Protein AF-A0A949QCI3-F1 (afdb_monomer_lite)

Sequence (71 aa):
MELTPYAAPDSAGHFGSFGGKFIPETLIQNAADLESEYRKAKSDPTFKSTLDQLLRDYVGRPTPLYHAERL

Foldseek 3Di:
DDDDPDPDDPPQQDPVVDGGDPDDPVCPVVVVVVVVVCVVLVPDPVSVVVVVCCCVPPVNPDDDDDDPPPD

Structure (mmCIF, N/CA/C/O backbone):
data_AF-A0A949QCI3-F1
#
_entry.id   AF-A0A949QCI3-F1
#
loop_
_atom_site.group_PDB
_atom_site.id
_atom_site.type_symbol
_atom_site.label_atom_id
_atom_site.label_alt_id
_atom_site.label_comp_id
_atom_site.label_asym_id
_atom_site.label_entity_id
_atom_site.label_seq_id
_atom_site.pdbx_PDB_ins_code
_atom_site.Cartn_x
_atom_site.Cartn_y
_atom_site.Cartn_z
_atom_site.occupancy
_atom_site.B_iso_or_equiv
_atom_site.auth_seq_id
_atom_site.auth_comp_id
_atom_site.auth_asym_id
_atom_site.auth_atom_id
_atom_site.pdbx_PDB_model_num
ATOM 1 N N . MET A 1 1 ? 1.607 -23.403 13.733 1.00 50.19 1 MET A N 1
ATOM 2 C CA . MET A 1 1 ? 1.658 -22.971 12.323 1.00 50.19 1 MET A CA 1
ATOM 3 C C . MET A 1 1 ? 2.777 -21.957 12.230 1.00 50.19 1 MET A C 1
ATOM 5 O O . MET A 1 1 ? 2.603 -20.846 12.711 1.00 50.19 1 MET A O 1
ATOM 9 N N . GLU A 1 2 ? 3.950 -22.372 11.758 1.00 51.00 2 GLU A N 1
ATOM 10 C CA . GLU A 1 2 ? 5.044 -21.429 11.529 1.00 51.00 2 GLU A CA 1
ATOM 11 C C . GLU A 1 2 ? 4.677 -20.567 10.322 1.00 51.00 2 GLU A C 1
ATOM 13 O O . GLU A 1 2 ? 4.484 -21.073 9.218 1.00 51.00 2 GLU A O 1
ATOM 18 N N . LEU A 1 3 ? 4.495 -19.269 10.554 1.00 61.75 3 LEU A N 1
ATOM 19 C CA . LEU A 1 3 ? 4.317 -18.307 9.478 1.00 61.75 3 LEU A CA 1
ATOM 20 C C . LEU A 1 3 ? 5.698 -18.058 8.879 1.00 61.75 3 LEU A C 1
ATOM 22 O O . LEU A 1 3 ? 6.544 -17.425 9.508 1.00 61.75 3 LEU A O 1
ATOM 26 N N . THR A 1 4 ? 5.938 -18.558 7.671 1.00 57.84 4 THR A N 1
ATOM 27 C CA . THR A 1 4 ? 7.114 -18.158 6.898 1.00 57.84 4 THR A CA 1
ATOM 28 C C . THR A 1 4 ? 7.050 -16.646 6.666 1.00 57.84 4 THR A C 1
ATOM 30 O O . THR A 1 4 ? 6.035 -16.170 6.143 1.00 57.84 4 THR A O 1
ATOM 33 N N . PRO A 1 5 ? 8.080 -15.870 7.047 1.00 76.69 5 PRO A N 1
ATOM 34 C CA . PRO A 1 5 ? 8.079 -14.435 6.814 1.00 76.69 5 PRO A CA 1
ATOM 35 C C . PRO A 1 5 ? 7.982 -14.150 5.314 1.00 76.69 5 PRO A C 1
ATOM 37 O O . PRO A 1 5 ? 8.678 -14.757 4.500 1.00 76.69 5 PRO A O 1
ATOM 40 N N . TYR A 1 6 ? 7.095 -13.226 4.950 1.00 83.56 6 TYR A N 1
ATOM 41 C CA . TYR A 1 6 ? 6.959 -12.771 3.572 1.00 83.56 6 TYR A CA 1
ATOM 42 C C . TYR A 1 6 ? 8.260 -12.083 3.134 1.00 83.56 6 TYR A C 1
ATOM 44 O O . TYR A 1 6 ? 8.613 -11.033 3.669 1.00 83.56 6 TYR A O 1
ATOM 52 N N . ALA A 1 7 ? 8.977 -12.699 2.192 1.00 87.19 7 ALA A N 1
ATOM 53 C CA . ALA A 1 7 ? 10.333 -12.311 1.785 1.00 87.19 7 ALA A CA 1
ATOM 54 C C . ALA A 1 7 ? 10.404 -11.678 0.382 1.00 87.19 7 ALA A C 1
ATOM 56 O O . ALA A 1 7 ? 11.486 -11.557 -0.184 1.00 87.19 7 ALA A O 1
ATOM 57 N N . ALA A 1 8 ? 9.257 -11.306 -0.187 1.00 91.56 8 ALA A N 1
ATOM 58 C CA . ALA A 1 8 ? 9.160 -10.673 -1.497 1.00 91.56 8 ALA A CA 1
ATOM 59 C C . ALA A 1 8 ? 8.638 -9.224 -1.373 1.00 91.56 8 ALA A C 1
ATOM 61 O O . ALA A 1 8 ? 8.022 -8.887 -0.359 1.00 91.56 8 ALA A O 1
ATOM 62 N N . PRO A 1 9 ? 8.836 -8.361 -2.384 1.00 94.62 9 PRO A N 1
ATOM 63 C CA . PRO A 1 9 ? 9.746 -8.541 -3.519 1.00 94.62 9 PRO A CA 1
ATOM 64 C C . PRO A 1 9 ? 11.224 -8.525 -3.086 1.00 94.62 9 PRO A C 1
ATOM 66 O O . PRO A 1 9 ? 11.532 -8.213 -1.935 1.00 94.62 9 PRO A O 1
ATOM 69 N N . ASP A 1 10 ? 12.136 -8.844 -4.007 1.00 94.06 10 ASP A N 1
ATOM 70 C CA . ASP A 1 10 ? 13.569 -8.607 -3.811 1.00 94.06 10 ASP A CA 1
ATOM 71 C C . ASP A 1 10 ? 13.908 -7.100 -3.744 1.00 94.06 10 ASP A C 1
ATOM 73 O O . ASP A 1 10 ? 13.048 -6.227 -3.895 1.00 94.06 10 ASP A O 1
ATOM 77 N N . SER A 1 11 ? 15.183 -6.767 -3.520 1.00 92.19 11 SER A N 1
ATOM 78 C CA . SER A 1 11 ? 15.636 -5.372 -3.408 1.00 92.19 11 SER A CA 1
ATOM 79 C C . SER A 1 11 ? 15.497 -4.560 -4.701 1.00 92.19 11 SER A C 1
ATOM 81 O O . SER A 1 11 ? 15.491 -3.330 -4.637 1.00 92.19 11 SER A O 1
ATOM 83 N N . ALA A 1 12 ? 15.374 -5.220 -5.855 1.00 93.50 12 ALA A N 1
ATOM 84 C CA . ALA A 1 12 ? 15.111 -4.595 -7.145 1.00 93.50 12 ALA A CA 1
ATOM 85 C C . ALA A 1 12 ? 13.603 -4.482 -7.449 1.00 93.50 12 ALA A C 1
ATOM 87 O O . ALA A 1 12 ? 13.221 -3.871 -8.448 1.00 93.50 12 ALA A O 1
ATOM 88 N N . GLY A 1 13 ? 12.739 -5.011 -6.577 1.00 95.12 13 GLY A N 1
ATOM 89 C CA . GLY A 1 13 ? 11.288 -4.972 -6.721 1.00 95.12 13 GLY A CA 1
ATOM 90 C C . GLY A 1 13 ? 10.701 -6.162 -7.482 1.00 95.12 13 GLY A C 1
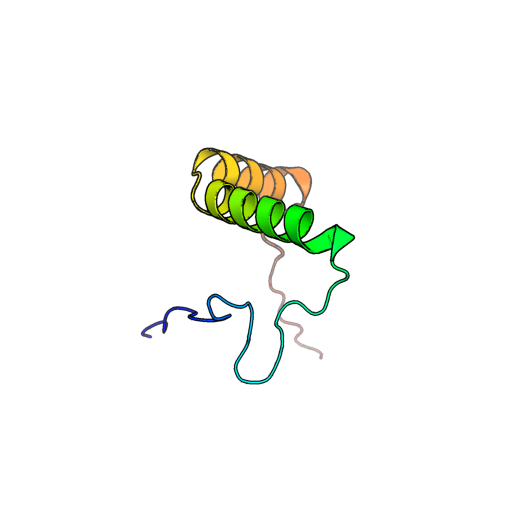ATOM 91 O O . GLY A 1 13 ? 9.543 -6.081 -7.897 1.00 95.12 13 GLY A O 1
ATOM 92 N N . HIS A 1 14 ? 11.452 -7.249 -7.681 1.00 96.62 14 HIS A N 1
ATOM 93 C CA . HIS A 1 14 ? 10.967 -8.429 -8.394 1.00 96.62 14 HIS A CA 1
ATOM 94 C C . HIS A 1 14 ? 10.365 -9.498 -7.468 1.00 96.62 14 HIS A C 1
ATOM 96 O O . HIS A 1 14 ? 10.862 -9.798 -6.384 1.00 96.62 14 HIS A O 1
ATOM 102 N N . PHE A 1 15 ? 9.296 -10.124 -7.949 1.00 95.75 15 PHE A N 1
ATOM 103 C CA . PHE A 1 15 ? 8.670 -11.343 -7.451 1.00 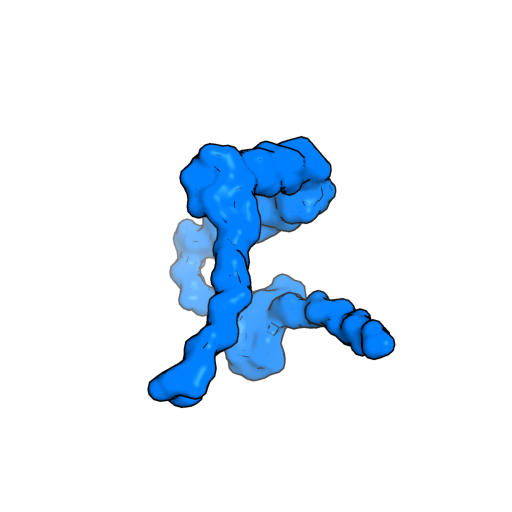95.75 15 PHE A CA 1
ATOM 104 C C . PHE A 1 15 ? 9.061 -12.500 -8.378 1.00 95.75 15 PHE A C 1
ATOM 106 O O . PHE A 1 15 ? 8.332 -12.844 -9.312 1.00 95.75 15 PHE A O 1
ATOM 113 N N . GLY A 1 16 ? 10.252 -13.065 -8.176 1.00 92.94 16 GLY A N 1
ATOM 114 C CA . GLY A 1 16 ? 10.836 -13.987 -9.152 1.00 92.94 16 GLY A CA 1
ATOM 115 C C . GLY A 1 16 ? 11.089 -13.262 -10.477 1.00 92.94 16 GLY A C 1
ATOM 116 O O . GLY A 1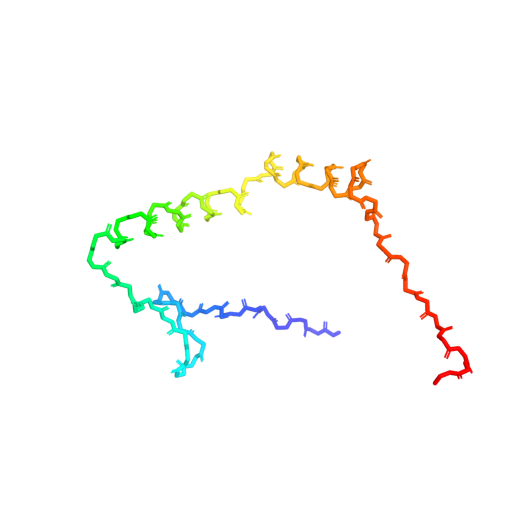 16 ? 11.809 -12.274 -10.505 1.00 92.94 16 GLY A O 1
ATOM 117 N N . SER A 1 17 ? 10.484 -13.721 -11.572 1.00 96.00 17 SER A N 1
ATOM 118 C CA . SER A 1 17 ? 10.646 -13.104 -12.901 1.00 96.00 17 SER A CA 1
ATOM 119 C C . SER A 1 17 ? 9.719 -11.911 -13.172 1.00 96.00 17 SER A C 1
ATOM 121 O O . SER A 1 17 ? 9.753 -11.356 -14.267 1.00 96.00 17 SER A O 1
ATOM 123 N N . PHE A 1 18 ? 8.864 -11.533 -12.220 1.00 96.62 18 PHE A N 1
ATOM 124 C CA . PHE A 1 18 ? 7.833 -10.505 -12.401 1.00 96.62 18 PHE A CA 1
ATOM 125 C C . PHE A 1 18 ? 8.107 -9.280 -11.526 1.00 96.62 18 PHE A C 1
ATOM 127 O O . PHE A 1 18 ? 8.797 -9.389 -10.523 1.00 96.62 18 PHE A O 1
ATOM 134 N N . GLY A 1 19 ? 7.531 -8.120 -11.844 1.00 96.19 19 GLY A N 1
ATOM 135 C CA . GLY A 1 19 ? 7.737 -6.888 -11.069 1.00 96.19 19 GLY A CA 1
ATOM 136 C C . GLY A 1 19 ? 8.920 -6.072 -11.583 1.00 96.19 19 GLY A C 1
ATOM 137 O O . GLY A 1 19 ? 9.111 -5.985 -12.789 1.00 96.19 19 GLY A O 1
ATOM 138 N N . GLY A 1 20 ? 9.683 -5.454 -10.685 1.00 95.44 20 GLY A N 1
ATOM 139 C CA . GLY A 1 20 ? 10.754 -4.521 -11.035 1.00 95.44 20 GLY A CA 1
ATOM 140 C C . GLY A 1 20 ? 10.249 -3.103 -11.318 1.00 95.44 20 GLY A C 1
ATOM 141 O O . GLY A 1 20 ? 9.091 -2.763 -11.067 1.00 95.44 20 GLY A O 1
ATOM 142 N N . LYS A 1 21 ? 11.139 -2.246 -11.828 1.00 95.00 21 LYS A N 1
ATOM 143 C CA . LYS A 1 21 ? 10.860 -0.826 -12.101 1.00 95.00 21 LYS A CA 1
ATOM 144 C C . LYS A 1 21 ? 11.192 -0.490 -13.554 1.00 95.00 21 LYS A C 1
ATOM 146 O O . LYS A 1 21 ? 12.317 -0.119 -13.870 1.00 95.00 21 LYS A O 1
ATOM 151 N N . PHE A 1 22 ? 10.195 -0.597 -14.428 1.00 95.56 22 PHE A N 1
ATOM 152 C CA . PHE A 1 22 ? 10.293 -0.228 -15.845 1.00 95.56 22 PHE A CA 1
ATOM 153 C C . PHE A 1 22 ? 9.633 1.135 -16.073 1.00 95.56 22 PHE A C 1
ATOM 155 O O . PHE A 1 22 ? 8.526 1.229 -16.599 1.00 95.56 22 PHE A O 1
ATOM 162 N N . ILE A 1 23 ? 10.289 2.190 -15.591 1.00 96.12 23 ILE A N 1
ATOM 163 C CA . ILE A 1 23 ? 9.7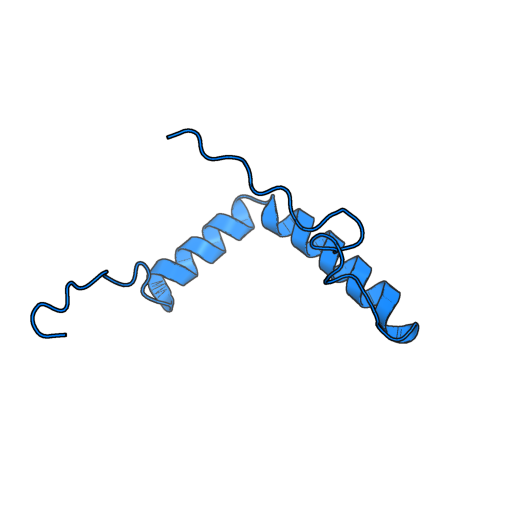73 3.565 -15.593 1.00 96.12 23 ILE A CA 1
ATOM 164 C C . ILE A 1 23 ? 10.709 4.503 -16.374 1.00 96.12 23 ILE A C 1
ATOM 166 O O . ILE A 1 23 ? 11.900 4.208 -16.479 1.00 96.12 23 ILE A O 1
ATOM 170 N N . PRO A 1 24 ? 10.208 5.636 -16.905 1.00 98.12 24 PRO A N 1
ATOM 171 C CA . PRO A 1 24 ? 11.050 6.671 -17.499 1.00 98.12 24 PRO A CA 1
ATOM 172 C C . PRO A 1 24 ? 12.117 7.191 -16.532 1.00 98.12 24 PRO A C 1
ATOM 174 O O . PRO A 1 24 ? 11.874 7.287 -15.327 1.00 98.12 24 PRO A O 1
ATOM 177 N N . GLU A 1 25 ? 13.260 7.617 -17.074 1.00 97.06 25 GLU A N 1
ATOM 178 C CA . GLU A 1 25 ? 14.378 8.181 -16.301 1.00 97.06 25 GLU A CA 1
ATOM 179 C C . GLU A 1 25 ? 13.940 9.339 -15.395 1.00 97.06 25 GLU A C 1
ATOM 181 O O . GLU A 1 25 ? 14.327 9.412 -14.230 1.00 97.06 25 GLU A O 1
ATOM 186 N N . THR A 1 26 ? 13.027 10.176 -15.890 1.00 97.75 26 THR A N 1
ATOM 187 C CA . THR A 1 26 ? 12.461 11.317 -15.160 1.00 97.75 26 THR A CA 1
ATOM 188 C C . THR A 1 26 ? 11.700 10.931 -13.889 1.00 97.75 26 THR A C 1
ATOM 190 O O . THR A 1 26 ? 11.389 11.808 -13.093 1.00 97.75 26 THR A O 1
ATOM 193 N N . LEU A 1 27 ? 11.362 9.651 -13.699 1.00 97.38 27 LEU A N 1
ATOM 194 C CA . LEU A 1 27 ? 10.651 9.144 -12.522 1.00 97.38 27 LEU A CA 1
ATOM 195 C C . LEU A 1 27 ? 11.534 8.316 -11.584 1.00 97.38 27 LEU A C 1
ATOM 197 O O . LEU A 1 27 ? 11.072 7.955 -10.501 1.00 97.38 27 LEU A O 1
ATOM 201 N N . ILE A 1 28 ? 12.779 8.010 -11.965 1.00 96.25 28 ILE A N 1
ATOM 202 C CA . ILE A 1 28 ? 13.662 7.148 -11.166 1.00 96.25 28 ILE A CA 1
ATOM 203 C C . ILE A 1 28 ? 13.871 7.740 -9.771 1.00 96.25 28 ILE A C 1
ATOM 205 O O . ILE A 1 28 ? 13.673 7.036 -8.779 1.00 96.25 28 ILE A O 1
ATOM 209 N N . GLN A 1 29 ? 14.206 9.032 -9.689 1.00 97.81 29 GLN A N 1
ATOM 210 C CA . GLN A 1 29 ? 14.465 9.686 -8.405 1.00 97.81 29 GLN A CA 1
ATOM 211 C C . GLN A 1 29 ? 13.205 9.735 -7.536 1.00 97.81 29 GLN A C 1
ATOM 213 O O . GLN A 1 29 ? 13.237 9.322 -6.382 1.00 97.81 29 GLN A O 1
ATOM 218 N N . ASN A 1 30 ? 12.067 10.129 -8.109 1.00 97.50 30 ASN A N 1
ATOM 219 C CA . ASN A 1 30 ? 10.792 10.189 -7.394 1.00 97.50 30 ASN A CA 1
ATOM 220 C C . ASN A 1 30 ? 10.389 8.822 -6.819 1.00 97.50 30 ASN A C 1
ATOM 222 O O . ASN A 1 30 ? 9.901 8.739 -5.692 1.00 97.50 30 ASN A O 1
ATOM 226 N N . ALA A 1 31 ? 10.596 7.742 -7.580 1.00 96.75 31 ALA A N 1
ATOM 227 C CA . ALA A 1 31 ? 10.309 6.388 -7.121 1.00 96.75 31 ALA A CA 1
ATOM 228 C C . ALA A 1 31 ? 11.260 5.943 -5.996 1.00 96.75 31 ALA A C 1
ATOM 230 O O . ALA A 1 31 ? 10.824 5.273 -5.058 1.00 96.75 31 ALA A O 1
ATOM 231 N N . ALA A 1 32 ? 12.543 6.311 -6.073 1.00 96.31 32 ALA A N 1
ATOM 232 C CA . ALA A 1 32 ? 13.524 6.023 -5.029 1.00 96.31 32 ALA A CA 1
ATOM 233 C C . ALA A 1 32 ? 13.217 6.778 -3.724 1.00 96.31 32 ALA A C 1
ATOM 235 O O . ALA A 1 32 ? 13.259 6.183 -2.645 1.00 96.31 32 ALA A O 1
ATOM 236 N N . ASP A 1 33 ? 12.844 8.055 -3.822 1.00 98.25 33 ASP A N 1
ATOM 237 C CA . ASP A 1 33 ? 12.470 8.880 -2.671 1.00 98.25 33 ASP A CA 1
ATOM 238 C C . ASP A 1 33 ? 11.220 8.323 -1.982 1.00 98.25 33 ASP A C 1
ATOM 240 O O . ASP A 1 33 ? 11.211 8.128 -0.766 1.00 98.25 33 ASP A O 1
ATOM 244 N N . LEU A 1 34 ? 10.191 7.971 -2.762 1.00 97.81 34 LEU A N 1
ATOM 245 C CA . LEU A 1 34 ? 8.975 7.353 -2.236 1.00 97.81 34 LEU A CA 1
ATOM 246 C C . LEU A 1 34 ? 9.271 6.034 -1.515 1.00 97.81 34 LEU A C 1
ATOM 248 O O . LEU A 1 34 ? 8.733 5.787 -0.438 1.00 97.81 34 LEU A O 1
ATOM 252 N N . GLU A 1 35 ? 10.124 5.182 -2.084 1.00 97.06 35 GLU A N 1
ATOM 253 C CA . GLU A 1 35 ? 10.513 3.927 -1.444 1.00 97.06 35 GLU A CA 1
ATOM 254 C C . GLU A 1 35 ? 11.249 4.164 -0.118 1.00 97.06 35 GLU A C 1
ATOM 256 O O . GLU A 1 35 ? 10.974 3.480 0.873 1.00 97.06 35 GLU A O 1
ATOM 261 N N . SER A 1 36 ? 12.162 5.136 -0.086 1.00 97.81 36 SER A N 1
ATOM 262 C CA . SER A 1 36 ? 12.891 5.525 1.121 1.00 97.81 36 SER A CA 1
ATOM 263 C C . SER A 1 36 ? 11.937 5.986 2.225 1.00 97.81 36 SER A C 1
ATOM 265 O O . SER A 1 36 ? 11.968 5.450 3.337 1.00 97.81 36 SER A O 1
ATOM 267 N N . GLU A 1 37 ? 11.029 6.914 1.914 1.00 98.50 37 GLU A N 1
ATOM 268 C CA . GLU A 1 37 ? 10.059 7.433 2.881 1.00 98.50 37 GLU A CA 1
ATOM 269 C C . GLU A 1 37 ? 9.045 6.371 3.314 1.00 98.50 37 GLU A C 1
ATOM 271 O O . GLU A 1 37 ? 8.733 6.258 4.500 1.00 98.50 37 GLU A O 1
ATOM 276 N N . TYR A 1 38 ? 8.600 5.509 2.396 1.00 97.69 38 TYR A N 1
ATOM 277 C CA . TYR A 1 38 ? 7.745 4.377 2.737 1.00 97.69 38 TYR A CA 1
ATOM 278 C C . TYR A 1 38 ? 8.421 3.437 3.740 1.00 97.69 38 TYR A C 1
ATOM 280 O O . TYR A 1 38 ? 7.792 3.031 4.718 1.00 97.69 38 TYR A O 1
ATOM 288 N N . ARG A 1 39 ? 9.702 3.093 3.543 1.00 96.38 39 ARG A N 1
ATOM 289 C CA . ARG A 1 39 ? 10.444 2.224 4.473 1.00 96.38 39 ARG A CA 1
ATOM 290 C C . ARG A 1 39 ? 10.546 2.852 5.864 1.00 96.38 39 ARG A C 1
ATOM 292 O O . ARG A 1 39 ? 10.330 2.147 6.851 1.00 96.38 39 ARG A O 1
ATOM 299 N N . LYS A 1 40 ? 10.802 4.164 5.943 1.00 98.31 40 LYS A N 1
ATOM 300 C CA . LYS A 1 40 ? 10.802 4.916 7.209 1.00 98.31 40 LYS A CA 1
ATOM 301 C C . LYS A 1 40 ? 9.426 4.862 7.876 1.00 98.31 40 LYS A C 1
ATOM 303 O O . LYS A 1 40 ? 9.323 4.347 8.989 1.00 98.31 40 LYS A O 1
ATOM 308 N N . ALA A 1 41 ? 8.370 5.268 7.170 1.00 98.38 41 ALA A N 1
ATOM 309 C CA . ALA A 1 41 ? 6.995 5.284 7.675 1.00 98.38 41 ALA A CA 1
ATOM 310 C C . ALA A 1 41 ? 6.504 3.891 8.110 1.00 98.38 41 ALA A C 1
ATOM 312 O O . ALA A 1 41 ? 5.885 3.735 9.159 1.00 98.38 41 ALA A O 1
ATOM 313 N N . LYS A 1 42 ? 6.848 2.840 7.356 1.00 96.56 42 LYS A N 1
ATOM 314 C CA . LYS A 1 42 ? 6.533 1.444 7.698 1.00 96.56 42 LYS A CA 1
ATOM 315 C C . LYS A 1 42 ? 7.200 0.993 8.998 1.00 96.56 42 LYS A C 1
ATOM 317 O O . LYS A 1 42 ? 6.690 0.087 9.658 1.00 96.56 42 LYS A O 1
ATOM 322 N N . SER A 1 43 ? 8.345 1.558 9.366 1.00 96.44 43 SER A N 1
ATOM 323 C CA . SER A 1 43 ? 9.023 1.245 10.630 1.00 96.44 43 SER A CA 1
ATOM 324 C C . SER A 1 43 ? 8.596 2.149 11.793 1.00 96.44 43 SER A C 1
ATOM 326 O O . SER A 1 43 ? 8.694 1.717 12.939 1.00 96.44 43 SER A O 1
ATOM 328 N N . ASP A 1 44 ? 8.051 3.334 11.510 1.00 98.56 44 ASP A N 1
ATOM 329 C CA . ASP A 1 44 ? 7.661 4.333 12.508 1.00 98.56 44 ASP A CA 1
ATOM 330 C C . ASP A 1 44 ? 6.391 3.921 13.293 1.00 98.56 44 ASP A C 1
ATOM 332 O O . ASP A 1 44 ? 5.315 3.753 12.704 1.00 98.56 44 ASP A O 1
ATOM 336 N N . PRO A 1 45 ? 6.470 3.760 14.630 1.00 98.31 45 PRO A N 1
ATOM 337 C CA . PRO A 1 45 ? 5.304 3.447 15.456 1.00 98.31 45 PRO A CA 1
ATOM 338 C C . PRO A 1 45 ? 4.247 4.564 15.475 1.00 98.31 45 PRO A C 1
ATOM 340 O O . PRO A 1 45 ? 3.061 4.268 15.619 1.00 98.31 45 PRO A O 1
ATOM 343 N N . THR A 1 46 ? 4.636 5.828 15.298 1.00 98.50 46 THR A N 1
ATOM 344 C CA . THR A 1 46 ? 3.711 6.974 15.298 1.00 98.50 46 THR A CA 1
ATOM 345 C C . THR A 1 46 ? 2.835 6.964 14.050 1.00 98.50 46 THR A C 1
ATOM 347 O O . THR A 1 46 ? 1.612 7.121 14.136 1.00 98.50 46 THR A O 1
ATOM 350 N N . PHE A 1 47 ? 3.450 6.699 12.892 1.00 98.56 47 PHE A N 1
ATOM 351 C CA . PHE A 1 47 ? 2.735 6.515 11.633 1.00 98.56 47 PHE A CA 1
ATOM 352 C C . PHE A 1 47 ? 1.741 5.352 11.722 1.00 98.56 47 PHE A C 1
ATOM 354 O O . PHE A 1 47 ? 0.569 5.515 11.381 1.00 98.56 47 PHE A O 1
ATOM 361 N N . LYS A 1 48 ? 2.176 4.198 12.252 1.00 98.38 48 LYS A N 1
ATOM 362 C CA . LYS A 1 48 ? 1.300 3.030 12.457 1.00 98.38 48 LYS A CA 1
ATOM 363 C C . LYS A 1 48 ? 0.119 3.341 13.364 1.00 98.38 48 LYS A C 1
ATOM 365 O O . LYS A 1 48 ? -1.005 3.028 13.001 1.00 98.38 48 LYS A O 1
ATOM 370 N N . SER A 1 49 ? 0.363 3.994 14.500 1.00 98.50 49 SER A N 1
ATOM 371 C CA . SER A 1 49 ? -0.694 4.360 15.448 1.00 98.50 49 SER A CA 1
ATOM 372 C C . SER A 1 49 ? -1.762 5.238 14.791 1.00 98.50 49 SER A C 1
ATOM 374 O O . SER A 1 49 ? -2.956 4.962 14.904 1.00 98.50 49 SER A O 1
ATOM 376 N N . THR A 1 50 ? -1.327 6.249 14.033 1.00 98.62 50 THR A N 1
ATOM 377 C CA . THR A 1 50 ? -2.228 7.142 13.291 1.00 98.62 50 THR A CA 1
ATOM 378 C C . THR A 1 50 ? -3.022 6.383 12.229 1.00 98.62 50 THR A C 1
ATOM 380 O O . THR A 1 50 ? -4.238 6.544 12.134 1.00 98.62 50 THR A O 1
ATOM 383 N N . LEU A 1 51 ? -2.357 5.525 11.448 1.00 98.56 51 LEU A N 1
ATOM 384 C CA . LEU A 1 51 ? -3.015 4.708 10.430 1.00 98.56 51 LEU A CA 1
ATOM 385 C C . LEU A 1 51 ? -4.054 3.771 11.058 1.00 98.56 51 LEU A C 1
ATOM 387 O O . LEU A 1 51 ? -5.186 3.712 10.589 1.00 98.56 51 LEU A O 1
ATOM 391 N N . ASP A 1 52 ? -3.697 3.087 12.141 1.00 98.44 52 ASP A N 1
ATOM 392 C CA . ASP A 1 52 ? -4.585 2.172 12.852 1.00 98.44 52 ASP A CA 1
ATOM 393 C C . ASP A 1 52 ? -5.790 2.900 13.458 1.00 98.44 52 ASP A C 1
ATOM 395 O O . ASP A 1 52 ? -6.902 2.369 13.449 1.00 98.44 52 ASP A O 1
ATOM 399 N N . GLN A 1 53 ? -5.597 4.122 13.959 1.00 98.62 53 GLN A N 1
ATOM 400 C CA . GLN A 1 53 ? -6.689 4.963 14.437 1.00 98.62 53 GLN A CA 1
ATOM 401 C C . GLN A 1 53 ? -7.640 5.339 13.298 1.00 98.62 53 GLN A C 1
ATOM 403 O O . GLN A 1 53 ? -8.843 5.142 13.428 1.00 98.62 53 GLN A O 1
ATOM 408 N N . LEU A 1 54 ? -7.123 5.805 12.158 1.00 98.75 54 LEU A N 1
ATOM 409 C CA . LEU A 1 54 ? -7.952 6.128 10.992 1.00 98.75 54 LEU A CA 1
ATOM 410 C C . LEU A 1 54 ? -8.701 4.897 10.470 1.00 98.75 54 LEU A C 1
ATOM 412 O O . LEU A 1 54 ? -9.877 4.984 10.120 1.00 98.75 54 LEU A O 1
ATOM 416 N N . LEU A 1 55 ? -8.046 3.735 10.449 1.00 98.69 55 LEU A N 1
ATOM 417 C CA . LEU A 1 55 ? -8.684 2.491 10.039 1.00 98.69 55 LEU A CA 1
ATOM 418 C C . LEU A 1 55 ? -9.863 2.137 10.951 1.00 98.69 55 LEU A C 1
ATOM 420 O O . LEU A 1 55 ? -10.903 1.728 10.441 1.00 98.69 55 LEU A O 1
ATOM 424 N N . ARG A 1 56 ? -9.728 2.306 12.269 1.00 98.44 56 ARG A N 1
ATOM 425 C CA . ARG A 1 56 ? -10.811 2.038 13.227 1.00 98.44 56 ARG A CA 1
ATOM 426 C C . ARG A 1 56 ? -11.909 3.097 13.175 1.00 98.44 56 ARG A C 1
ATOM 428 O O . ARG A 1 56 ? -13.064 2.761 12.939 1.00 98.44 56 ARG A O 1
ATOM 435 N N . ASP A 1 5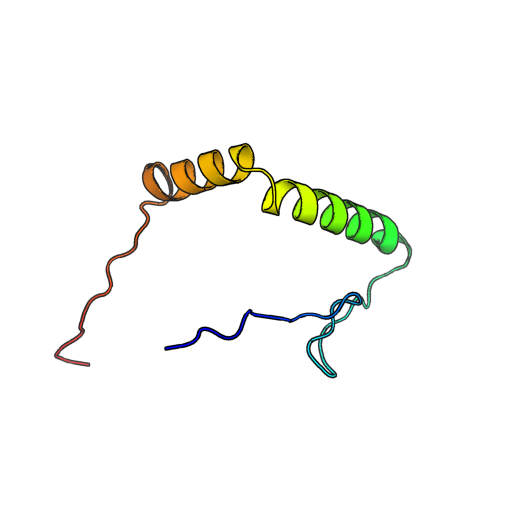7 ? -11.537 4.357 13.361 1.00 98.50 57 ASP A N 1
ATOM 436 C CA . ASP A 1 57 ? -12.473 5.427 13.706 1.00 98.50 57 ASP A CA 1
ATOM 437 C C . ASP A 1 57 ? -13.109 6.070 12.469 1.00 98.50 57 ASP A C 1
ATOM 439 O O . ASP A 1 57 ? -14.230 6.567 12.536 1.00 98.50 57 ASP A O 1
ATOM 443 N N . TYR A 1 58 ? -12.402 6.060 11.334 1.00 98.31 58 TYR A N 1
ATOM 444 C CA . TYR A 1 58 ? -12.866 6.681 10.093 1.00 98.31 58 TYR A CA 1
ATOM 445 C C . TYR A 1 58 ? -13.299 5.647 9.047 1.00 98.31 58 TYR A C 1
ATOM 447 O O . TYR A 1 58 ? -14.373 5.767 8.466 1.00 98.31 58 TYR A O 1
ATOM 455 N N . VAL A 1 59 ? -12.489 4.608 8.811 1.00 98.19 59 VAL A N 1
ATOM 456 C CA . VAL A 1 59 ? -12.789 3.574 7.798 1.00 98.19 59 VAL A CA 1
ATOM 457 C C . VAL A 1 59 ? -13.745 2.494 8.330 1.00 98.19 59 VAL A C 1
ATOM 459 O O . VAL A 1 59 ? -14.430 1.847 7.541 1.00 98.19 59 VAL A O 1
ATOM 462 N N . GLY A 1 60 ? -13.818 2.288 9.650 1.00 97.44 60 GLY A N 1
ATOM 463 C CA . GLY A 1 60 ? -14.711 1.301 10.272 1.00 97.44 60 GLY A CA 1
ATOM 464 C C . GLY A 1 60 ? -14.163 -0.131 10.288 1.00 97.44 60 GLY A C 1
ATOM 465 O O . GLY A 1 60 ? -14.916 -1.101 10.199 1.00 97.44 60 GLY A O 1
ATOM 466 N N . ARG A 1 61 ? -12.839 -0.301 10.361 1.00 97.88 61 ARG A N 1
ATOM 467 C CA . ARG A 1 61 ? -12.193 -1.607 10.558 1.00 97.88 61 ARG A CA 1
ATOM 468 C C . ARG A 1 61 ? -12.331 -2.084 12.018 1.00 97.88 61 ARG A C 1
ATOM 470 O O . ARG A 1 61 ? -12.288 -1.262 12.928 1.00 97.88 61 ARG A O 1
ATOM 477 N N . PRO A 1 62 ? -12.360 -3.411 12.264 1.00 97.12 62 PRO A N 1
ATOM 478 C CA . PRO A 1 62 ? -12.317 -4.489 11.277 1.00 97.12 62 PRO A CA 1
ATOM 479 C C . PRO A 1 62 ? -13.671 -4.724 10.590 1.00 97.12 62 PRO A C 1
ATOM 481 O O . PRO A 1 62 ? -14.714 -4.711 11.229 1.00 97.12 62 PRO A O 1
ATOM 484 N N . THR A 1 63 ? -13.651 -5.015 9.286 1.00 97.19 63 THR A N 1
ATOM 485 C CA . THR A 1 63 ? -14.838 -5.498 8.567 1.00 97.19 63 THR A CA 1
ATOM 486 C C . THR A 1 63 ? -15.187 -6.898 9.078 1.00 97.19 63 THR A C 1
ATOM 488 O O . THR A 1 63 ? -14.285 -7.743 9.130 1.00 97.19 63 THR A O 1
ATOM 491 N N . PRO A 1 64 ? -16.452 -7.159 9.450 1.00 95.44 64 PRO A N 1
ATOM 492 C CA . PRO A 1 64 ? -16.870 -8.464 9.939 1.00 95.44 64 PRO A CA 1
ATOM 493 C C . PRO A 1 64 ? -16.735 -9.526 8.845 1.00 95.44 64 PRO A C 1
ATOM 495 O O . PRO A 1 64 ? -17.039 -9.279 7.678 1.00 95.44 64 PRO A O 1
ATOM 498 N N . LEU A 1 65 ? -16.301 -10.724 9.235 1.00 97.44 65 LEU A N 1
ATOM 499 C CA . LEU A 1 65 ? -16.348 -11.900 8.375 1.00 97.44 65 LEU A CA 1
ATOM 500 C C . LEU A 1 65 ? -17.707 -12.578 8.563 1.00 97.44 65 LEU A C 1
ATOM 502 O O . LEU A 1 65 ? -18.018 -13.040 9.658 1.00 97.44 65 LEU A O 1
ATOM 506 N N . TYR A 1 66 ? -18.511 -12.617 7.505 1.00 96.44 66 TYR A N 1
ATOM 507 C CA . TYR A 1 66 ? -19.847 -13.207 7.528 1.00 96.44 66 TYR A CA 1
ATOM 508 C C . TYR A 1 66 ? -19.863 -14.563 6.814 1.00 96.44 66 TYR A C 1
ATOM 510 O O . TYR A 1 66 ? -19.333 -14.692 5.711 1.00 96.44 66 TYR A O 1
ATOM 518 N N . HIS A 1 67 ? -20.486 -15.567 7.436 1.00 97.50 67 HIS A N 1
ATOM 519 C CA . HIS A 1 67 ? -20.701 -16.886 6.845 1.00 97.50 67 HIS A CA 1
ATOM 520 C C . HIS A 1 67 ? -22.005 -16.889 6.038 1.00 97.50 67 HIS A C 1
ATOM 522 O O . HIS A 1 67 ? -23.093 -16.776 6.599 1.00 97.50 67 HIS A O 1
ATOM 528 N N . ALA A 1 68 ? -21.898 -17.000 4.715 1.00 97.25 68 ALA A N 1
ATOM 529 C CA . ALA A 1 68 ? -23.047 -16.984 3.820 1.00 97.25 68 ALA A CA 1
ATOM 530 C C . ALA A 1 68 ? -23.653 -18.390 3.661 1.00 97.25 68 ALA A C 1
ATOM 532 O O . ALA A 1 68 ? -23.390 -19.074 2.684 1.00 97.25 68 ALA A O 1
ATOM 533 N N . GLU A 1 69 ? -24.505 -18.805 4.601 1.00 96.25 69 GLU A N 1
ATOM 534 C CA . GLU A 1 69 ? -25.086 -20.166 4.685 1.00 96.25 69 GLU A CA 1
ATOM 535 C C . GLU A 1 69 ? -25.883 -20.638 3.453 1.00 96.25 69 GLU A C 1
ATOM 537 O O . GLU A 1 69 ? -26.241 -21.810 3.352 1.00 96.25 69 GLU A O 1
ATOM 542 N N . ARG A 1 70 ? -26.220 -19.724 2.540 1.00 94.88 70 ARG A N 1
ATOM 543 C CA . ARG A 1 70 ? -27.078 -19.980 1.375 1.00 94.88 70 ARG A CA 1
ATOM 544 C C . ARG A 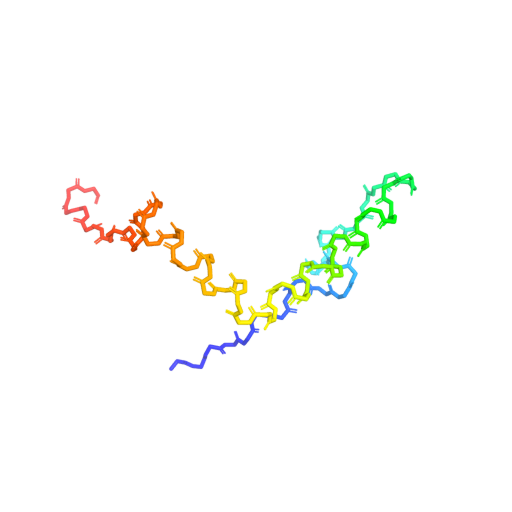1 70 ? -26.369 -19.747 0.034 1.00 94.88 70 ARG A C 1
ATOM 546 O O . ARG A 1 70 ? -27.065 -19.664 -0.978 1.00 94.88 70 ARG A O 1
ATOM 553 N N . LEU A 1 71 ? -25.040 -19.596 0.034 1.00 86.38 71 LEU A N 1
ATOM 554 C CA . LEU A 1 71 ? -24.192 -19.415 -1.153 1.00 86.38 71 LEU A CA 1
ATOM 555 C C . LEU A 1 71 ? -23.147 -20.525 -1.271 1.00 86.38 71 LEU A C 1
ATOM 557 O O . LEU A 1 71 ? -22.710 -21.037 -0.219 1.00 86.38 71 LEU A O 1
#

pLDDT: mean 93.81, std 10.16, range [50.19, 98.75]

Radius of gyration: 18.04 Å; chains: 1; bounding box: 43×34×33 Å

Secondary structure (DSSP, 8-state):
--------S-TTSEETTEE-----GGGHHHHHHHHHHHHHHHH-HHHHHHHHHHHHHTS-PSPP----TT-